Protein AF-V4P776-F1 (afdb_monomer_lite)

Organism: Eutrema salsugineum (NCBI:txid72664)

Radius of gyration: 23.93 Å; chains: 1; bounding box: 43×27×62 Å

Foldseek 3Di:
DPDPPVVVVVVVVVPDDDDDDDDPPPPPPPDPPPPPPPQCDLQNVLVVLDPCLNVCSVLCCVPQVGPVSQVVDDVVVVVVSVNDPVSSVSSD

Structure (mmCIF, N/CA/C/O backbone):
data_AF-V4P776-F1
#
_entry.id   AF-V4P776-F1
#
loop_
_atom_site.group_PDB
_atom_site.id
_atom_site.type_symbol
_atom_site.label_atom_id
_atom_site.label_alt_id
_atom_site.label_comp_id
_atom_site.label_asym_id
_atom_site.label_entity_id
_atom_site.label_seq_id
_atom_site.pdbx_PDB_ins_code
_atom_site.Cartn_x
_atom_site.Cartn_y
_atom_site.Cartn_z
_atom_site.occupancy
_atom_site.B_iso_or_equiv
_atom_site.auth_seq_id
_atom_site.auth_comp_id
_atom_site.auth_asym_id
_atom_site.auth_atom_id
_atom_site.pdbx_PDB_model_num
ATOM 1 N N . MET A 1 1 ? -28.992 10.889 -35.695 1.00 50.66 1 MET A N 1
ATOM 2 C CA . MET A 1 1 ? -27.751 10.547 -34.965 1.00 50.66 1 MET A CA 1
ATOM 3 C C . MET A 1 1 ? -27.096 9.311 -35.589 1.00 50.66 1 MET A C 1
ATOM 5 O O . MET A 1 1 ? -27.401 8.219 -35.149 1.00 50.66 1 MET A O 1
ATOM 9 N N . MET A 1 2 ? -26.257 9.441 -36.627 1.00 60.38 2 MET A N 1
ATOM 10 C CA . MET A 1 2 ? -25.484 8.320 -37.219 1.00 60.38 2 MET A CA 1
ATOM 11 C C . MET A 1 2 ? -24.277 8.859 -38.018 1.00 60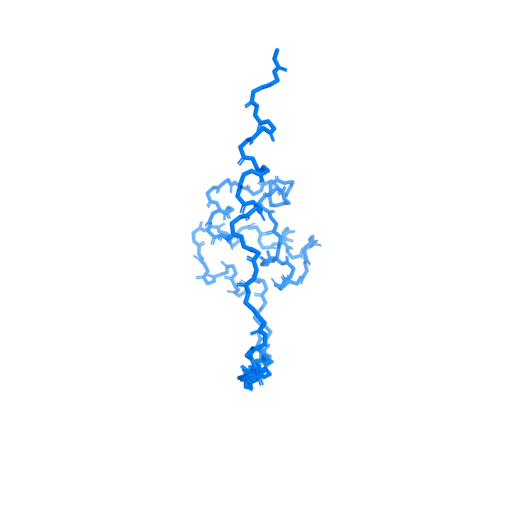.38 2 MET A C 1
ATOM 13 O O . MET A 1 2 ? -24.195 8.684 -39.227 1.00 60.38 2 MET A O 1
ATOM 17 N N . ALA A 1 3 ? -23.368 9.598 -37.376 1.00 60.47 3 ALA A N 1
ATOM 18 C CA . ALA A 1 3 ? -22.216 10.204 -38.068 1.00 60.47 3 ALA A CA 1
ATOM 19 C C . ALA A 1 3 ? -20.859 9.579 -37.693 1.00 60.47 3 ALA A C 1
ATOM 21 O O . ALA A 1 3 ? -19.846 9.918 -38.292 1.00 60.47 3 ALA A O 1
ATOM 22 N N . TRP A 1 4 ? -20.814 8.672 -36.711 1.00 56.38 4 TRP A N 1
ATOM 23 C CA . TRP A 1 4 ? -19.546 8.194 -36.139 1.00 56.38 4 TRP A CA 1
ATOM 24 C C . TRP A 1 4 ? -19.084 6.833 -36.684 1.00 56.38 4 TRP A C 1
ATOM 26 O O . TRP A 1 4 ? -17.920 6.479 -36.541 1.00 56.38 4 TRP A O 1
ATOM 36 N N . THR A 1 5 ? -19.938 6.079 -37.381 1.00 58.72 5 THR A N 1
ATOM 37 C CA . THR A 1 5 ? -19.578 4.763 -37.947 1.00 58.72 5 THR A CA 1
ATOM 38 C C . THR A 1 5 ? -18.824 4.841 -39.278 1.00 58.72 5 THR A C 1
ATOM 40 O O . THR A 1 5 ? -18.179 3.873 -39.677 1.00 58.72 5 THR A O 1
ATOM 43 N N . ARG A 1 6 ? -18.851 5.992 -39.962 1.00 55.22 6 ARG A N 1
ATOM 44 C CA . ARG A 1 6 ? -18.295 6.141 -41.318 1.00 55.22 6 ARG A CA 1
ATOM 45 C C . ARG A 1 6 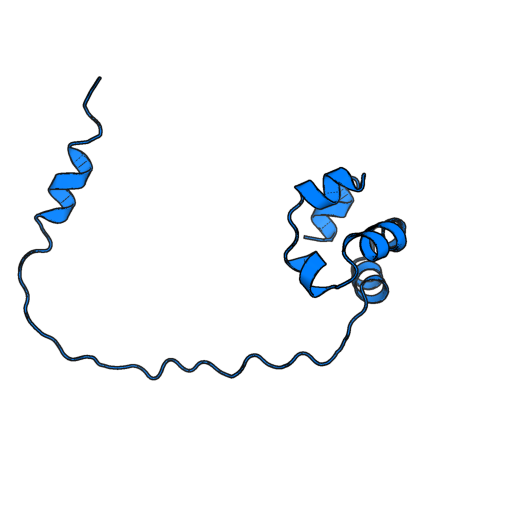? -16.782 6.410 -41.351 1.00 55.22 6 ARG A C 1
ATOM 47 O O . ARG A 1 6 ? -16.152 6.148 -42.368 1.00 55.22 6 ARG A O 1
ATOM 54 N N . LEU A 1 7 ? -16.185 6.864 -40.244 1.00 58.22 7 LEU A N 1
ATOM 55 C CA . LEU A 1 7 ? -14.748 7.179 -40.172 1.00 58.22 7 LEU A CA 1
ATOM 56 C C . LEU A 1 7 ? -13.858 5.925 -40.042 1.00 58.22 7 LEU A C 1
ATOM 58 O O . LEU A 1 7 ? -12.691 5.950 -40.409 1.00 58.22 7 LEU A O 1
ATOM 62 N N . ILE A 1 8 ? -14.402 4.809 -39.545 1.00 57.53 8 ILE A N 1
ATOM 63 C CA . ILE A 1 8 ? -13.620 3.583 -39.294 1.00 57.53 8 ILE A CA 1
ATOM 64 C C . ILE A 1 8 ? -13.473 2.731 -40.567 1.00 57.53 8 ILE A C 1
ATOM 66 O O . ILE A 1 8 ? -12.509 1.980 -40.710 1.00 57.53 8 ILE A O 1
ATOM 70 N N . GLN A 1 9 ? -14.406 2.847 -41.516 1.00 55.56 9 GLN A N 1
ATOM 71 C CA . GLN A 1 9 ? -14.402 2.034 -42.738 1.00 55.56 9 GLN A CA 1
ATOM 72 C C . GLN A 1 9 ? -13.406 2.547 -43.789 1.00 55.56 9 GLN A C 1
ATOM 74 O O . GLN A 1 9 ? -12.811 1.739 -44.498 1.00 55.56 9 GLN A O 1
ATOM 79 N N . SER A 1 10 ? -13.153 3.859 -43.852 1.00 55.84 10 SER A N 1
ATOM 80 C CA . SER A 1 10 ? -12.204 4.451 -44.809 1.00 55.84 10 SER A CA 1
ATOM 81 C C . SER A 1 10 ? -10.744 4.099 -44.507 1.00 55.84 10 SER A C 1
ATOM 83 O O . SER A 1 10 ? -9.960 3.933 -45.435 1.00 55.84 10 SER A O 1
ATOM 85 N N . ALA A 1 11 ? -10.385 3.899 -43.235 1.00 53.75 11 ALA A N 1
ATOM 86 C CA . ALA A 1 11 ? -9.029 3.505 -42.839 1.00 53.75 11 ALA A CA 1
ATOM 87 C C . ALA A 1 11 ? -8.672 2.053 -43.213 1.00 53.75 11 ALA A C 1
ATOM 89 O O . ALA A 1 11 ? -7.497 1.699 -43.258 1.00 53.75 11 ALA A O 1
ATOM 90 N N . ARG A 1 12 ? -9.669 1.196 -43.475 1.00 52.69 12 ARG A N 1
ATOM 91 C CA . ARG A 1 12 ? -9.439 -0.215 -43.836 1.00 52.69 12 ARG A CA 1
ATOM 92 C C . ARG A 1 12 ? -9.212 -0.425 -45.334 1.00 52.69 12 ARG A C 1
ATOM 94 O O . ARG A 1 12 ? -8.676 -1.458 -45.712 1.00 52.69 12 ARG A O 1
ATOM 101 N N . ALA A 1 13 ? -9.596 0.536 -46.174 1.00 50.00 13 ALA A N 1
ATOM 102 C CA . ALA A 1 13 ? -9.486 0.423 -47.629 1.00 50.00 13 ALA A CA 1
ATOM 103 C C . ALA A 1 13 ? -8.094 0.798 -48.178 1.00 50.00 13 ALA A C 1
ATOM 105 O O . ALA A 1 13 ? -7.778 0.451 -49.310 1.00 50.00 13 ALA A O 1
ATOM 106 N N . SER A 1 14 ? -7.250 1.474 -47.390 1.00 49.97 14 SER A N 1
ATOM 107 C CA . SER A 1 14 ? -5.909 1.919 -47.802 1.00 49.97 14 SER A CA 1
ATOM 108 C C . SER A 1 14 ? -4.782 0.925 -47.495 1.00 49.97 14 SER A C 1
ATOM 110 O O . SER A 1 14 ? -3.643 1.166 -47.881 1.00 49.97 14 SER A O 1
ATOM 112 N N . ILE A 1 15 ? -5.074 -0.201 -46.836 1.00 50.97 15 ILE A N 1
ATOM 113 C CA . ILE A 1 15 ? -4.094 -1.254 -46.509 1.00 50.97 15 ILE A CA 1
ATOM 114 C C . ILE A 1 15 ? -4.437 -2.515 -47.312 1.00 50.97 15 ILE A C 1
ATOM 116 O O . ILE A 1 15 ? -4.605 -3.609 -46.783 1.00 50.97 15 ILE A O 1
ATOM 120 N N . GLY A 1 16 ? -4.643 -2.338 -48.613 1.00 50.00 16 GLY A N 1
ATOM 121 C CA . GLY A 1 16 ? -4.851 -3.422 -49.561 1.00 50.00 16 GLY A CA 1
ATOM 122 C C . GLY A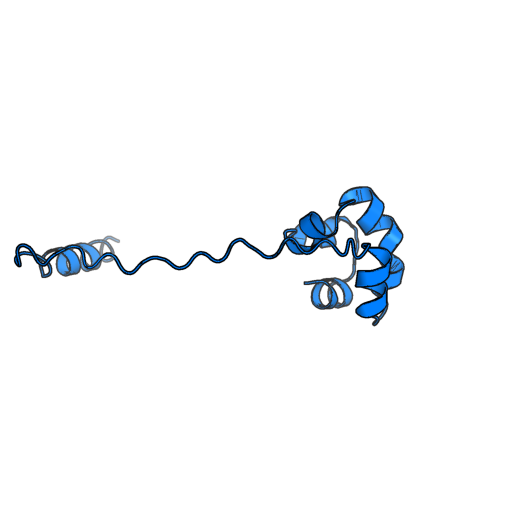 1 16 ? -3.729 -3.410 -50.584 1.00 50.00 16 GLY A C 1
ATOM 123 O O . GLY A 1 16 ? -3.668 -2.493 -51.396 1.00 50.00 16 GLY A O 1
ATOM 124 N N . THR A 1 17 ? -2.918 -4.471 -50.579 1.00 48.75 17 THR A N 1
ATOM 125 C CA . THR A 1 17 ? -1.881 -4.831 -51.570 1.00 48.75 17 THR A CA 1
ATOM 126 C C . THR A 1 17 ? -0.442 -4.442 -51.213 1.00 48.75 17 THR A C 1
ATOM 128 O O . THR A 1 17 ? 0.082 -3.429 -51.657 1.00 48.75 17 THR A O 1
ATOM 131 N N . ALA A 1 18 ? 0.239 -5.344 -50.502 1.00 38.38 18 ALA A N 1
ATOM 132 C CA . ALA A 1 18 ? 1.588 -5.778 -50.870 1.00 38.38 18 ALA A CA 1
ATOM 133 C C . ALA A 1 18 ? 1.842 -7.175 -50.283 1.00 38.38 18 ALA A C 1
ATOM 135 O O . ALA A 1 18 ? 1.821 -7.377 -49.070 1.00 38.38 18 ALA A O 1
ATOM 136 N N . ASN A 1 19 ? 2.027 -8.141 -51.179 1.00 48.91 19 ASN A N 1
ATOM 137 C CA . ASN A 1 19 ? 2.410 -9.511 -50.876 1.00 48.91 19 ASN A CA 1
ATOM 138 C C . ASN A 1 19 ? 3.783 -9.582 -50.191 1.00 48.91 19 ASN A C 1
ATOM 140 O O . ASN A 1 19 ? 4.711 -8.875 -50.569 1.00 48.91 19 ASN A O 1
ATOM 144 N N . SER A 1 20 ? 3.885 -10.543 -49.271 1.00 47.25 20 SER A N 1
ATOM 145 C CA . SER A 1 20 ? 5.063 -11.362 -48.967 1.00 47.25 20 SER A CA 1
ATOM 146 C C . SER A 1 20 ? 6.410 -10.651 -48.788 1.00 47.25 20 SER A C 1
ATOM 148 O O . SER A 1 20 ? 7.183 -10.524 -49.728 1.00 47.25 20 SER A O 1
ATOM 150 N N . CYS A 1 21 ? 6.769 -10.370 -47.535 1.00 40.38 21 CYS A N 1
ATOM 151 C CA . CYS A 1 21 ? 8.167 -10.292 -47.114 1.00 40.38 21 CYS A CA 1
ATOM 152 C C . CYS A 1 21 ? 8.335 -11.089 -45.820 1.00 40.38 21 CYS A C 1
ATOM 154 O O . CYS A 1 21 ? 7.839 -10.707 -44.765 1.00 40.38 21 CYS A O 1
ATOM 156 N N . SER A 1 22 ? 8.974 -12.245 -45.986 1.00 44.41 22 SER A N 1
ATOM 157 C CA . SER A 1 22 ? 9.739 -13.045 -45.033 1.00 44.41 22 SER A CA 1
ATOM 158 C C . SER A 1 22 ? 9.556 -12.744 -43.546 1.00 44.41 22 SER A C 1
ATOM 160 O O . SER A 1 22 ? 9.919 -11.681 -43.049 1.00 44.41 22 SER A O 1
ATOM 162 N N . ALA A 1 23 ? 9.115 -13.771 -42.818 1.00 53.19 23 ALA A N 1
ATOM 163 C CA . ALA A 1 23 ? 9.274 -13.887 -41.378 1.00 53.19 23 ALA A CA 1
ATOM 164 C C . ALA A 1 23 ? 10.762 -13.773 -40.996 1.00 53.19 23 ALA A C 1
ATOM 166 O O . ALA A 1 23 ? 11.468 -14.770 -40.860 1.00 53.19 23 ALA A O 1
ATOM 167 N N . LEU A 1 24 ? 11.248 -12.548 -40.803 1.00 51.59 24 LEU A N 1
ATOM 168 C CA . LEU A 1 24 ? 12.455 -12.286 -40.032 1.00 51.59 24 LEU A CA 1
ATOM 169 C C . LEU A 1 24 ? 12.067 -12.463 -38.566 1.00 51.59 24 LEU A C 1
ATOM 171 O O . LEU A 1 24 ? 11.727 -11.515 -37.858 1.00 51.59 24 LEU A O 1
ATOM 175 N N . GLY A 1 25 ? 12.028 -13.729 -38.147 1.00 57.22 25 GLY A N 1
ATOM 176 C CA . GLY A 1 25 ? 11.860 -14.128 -36.762 1.00 57.22 25 GLY A CA 1
ATOM 177 C C . GLY A 1 25 ? 13.046 -13.628 -35.955 1.00 57.22 25 GLY A C 1
ATOM 178 O O . GLY A 1 25 ? 14.027 -14.343 -35.779 1.00 57.22 25 GLY A O 1
ATOM 179 N N . LEU A 1 26 ? 12.956 -12.391 -35.466 1.00 65.25 26 LEU A N 1
ATOM 180 C CA . LEU A 1 26 ? 13.780 -11.946 -34.354 1.00 65.25 26 LEU A CA 1
ATOM 181 C C . LEU A 1 26 ? 13.575 -12.972 -33.230 1.00 65.25 26 LEU A C 1
ATOM 183 O O . LEU A 1 26 ? 12.419 -13.192 -32.842 1.00 65.25 26 LEU A O 1
ATOM 187 N N . PRO A 1 27 ? 14.634 -13.624 -32.713 1.00 62.44 27 PRO A N 1
ATOM 188 C CA . PRO A 1 27 ? 14.491 -14.463 -31.541 1.00 62.44 27 PRO A CA 1
ATOM 189 C C . PRO A 1 27 ? 13.988 -13.538 -30.443 1.00 62.44 27 PRO A C 1
ATOM 191 O O . PRO A 1 27 ? 14.670 -12.605 -30.018 1.00 62.44 27 PRO A O 1
ATOM 194 N N . ARG A 1 28 ? 12.731 -13.730 -30.048 1.00 65.88 28 ARG A N 1
ATOM 195 C CA . ARG A 1 28 ? 12.144 -12.994 -28.941 1.00 65.88 28 ARG A CA 1
ATOM 196 C C . ARG A 1 28 ? 12.896 -13.490 -27.711 1.00 65.88 28 ARG A C 1
ATOM 198 O O . ARG A 1 28 ? 12.575 -14.555 -27.191 1.00 65.88 28 ARG A O 1
ATOM 205 N N . PHE A 1 29 ? 13.962 -12.780 -27.339 1.00 63.41 29 PHE A N 1
ATOM 206 C CA . PHE A 1 29 ? 14.773 -13.046 -26.158 1.00 63.41 29 PHE A CA 1
ATOM 207 C C . PHE A 1 29 ? 13.893 -12.846 -24.924 1.00 63.41 29 PHE A C 1
ATOM 209 O O . PHE A 1 29 ? 13.919 -11.808 -24.272 1.00 63.41 29 PHE A O 1
ATOM 216 N N . TYR A 1 30 ? 13.066 -13.840 -24.620 1.00 65.81 30 TYR A N 1
ATOM 217 C CA . TYR A 1 30 ? 12.509 -14.002 -23.296 1.00 65.81 30 TYR A CA 1
ATOM 218 C C . TYR A 1 30 ? 13.620 -14.608 -22.454 1.00 65.81 30 TYR A C 1
ATOM 220 O O . TYR A 1 30 ? 13.809 -15.825 -22.413 1.00 65.81 30 TYR A O 1
ATOM 228 N N . SER A 1 31 ? 14.393 -13.744 -21.801 1.00 69.06 31 SER A N 1
ATOM 229 C CA . SER A 1 31 ? 15.082 -14.148 -20.586 1.00 69.06 31 SER A CA 1
ATOM 230 C C . SER A 1 31 ? 14.037 -14.775 -19.665 1.00 69.06 31 SER A C 1
ATOM 232 O O . SER A 1 31 ? 12.945 -14.231 -19.476 1.00 69.06 31 SER A O 1
ATOM 234 N N . LYS A 1 32 ? 14.339 -15.968 -19.138 1.00 70.12 32 LYS A N 1
ATOM 235 C CA . LYS A 1 32 ? 13.527 -16.561 -18.073 1.00 70.12 32 LYS A CA 1
ATOM 236 C C . LYS A 1 32 ? 13.365 -15.480 -17.000 1.00 70.12 32 LYS A C 1
ATOM 238 O O . LYS A 1 32 ? 14.385 -14.882 -16.644 1.00 70.12 32 LYS A O 1
ATOM 243 N N . PRO A 1 33 ? 12.139 -15.183 -16.529 1.00 65.44 33 PRO A N 1
ATOM 244 C CA . PRO A 1 33 ? 11.980 -14.222 -15.451 1.00 65.44 33 PRO A CA 1
ATOM 245 C C . PRO A 1 33 ? 12.883 -14.682 -14.312 1.00 65.44 33 PRO A C 1
ATOM 247 O O . PRO A 1 33 ? 12.859 -15.861 -13.951 1.00 65.44 33 PRO A O 1
ATOM 250 N N . ALA A 1 34 ? 13.743 -13.784 -13.829 1.00 62.50 34 ALA A N 1
ATOM 251 C CA . ALA A 1 34 ? 14.563 -14.075 -12.670 1.00 62.50 34 ALA A CA 1
ATOM 252 C C . ALA A 1 34 ? 13.609 -14.527 -11.565 1.00 62.50 34 ALA A C 1
ATOM 254 O O . ALA A 1 34 ? 12.659 -13.817 -11.228 1.00 62.50 34 ALA A O 1
ATOM 255 N N . THR A 1 35 ? 13.801 -15.745 -11.066 1.00 59.28 35 THR A N 1
ATOM 256 C CA . THR A 1 35 ? 13.044 -16.230 -9.922 1.00 59.28 35 THR A CA 1
ATOM 257 C C . THR A 1 35 ? 13.543 -15.421 -8.738 1.00 59.28 35 THR A C 1
ATOM 259 O O . THR A 1 35 ? 14.565 -15.760 -8.147 1.00 59.28 35 THR A O 1
ATOM 262 N N . TYR A 1 36 ? 12.885 -14.297 -8.455 1.00 56.06 36 TYR A N 1
ATOM 263 C CA . TYR A 1 36 ? 13.140 -13.498 -7.265 1.00 56.06 36 TYR A CA 1
ATOM 264 C C . TYR A 1 36 ? 12.805 -14.385 -6.063 1.00 56.06 36 TYR A C 1
ATOM 266 O O . TYR A 1 36 ? 11.650 -14.547 -5.682 1.00 56.06 36 TYR A O 1
ATOM 274 N N . PHE A 1 37 ? 13.833 -15.066 -5.559 1.00 50.31 37 PHE A N 1
ATOM 275 C CA . PHE A 1 37 ? 13.757 -16.035 -4.468 1.00 50.31 37 PHE A CA 1
ATOM 276 C C . PHE A 1 37 ? 13.751 -15.348 -3.098 1.00 50.31 37 PHE A C 1
ATOM 278 O O . PHE A 1 37 ? 13.629 -15.994 -2.062 1.00 50.31 37 PHE A O 1
ATOM 285 N N . GLU A 1 38 ? 13.868 -14.025 -3.080 1.00 60.81 38 GLU A N 1
ATOM 286 C CA . GLU A 1 38 ? 13.841 -13.257 -1.855 1.00 60.81 38 GLU A CA 1
ATOM 287 C C . GLU A 1 38 ? 12.387 -12.992 -1.498 1.00 60.81 38 GLU A C 1
ATOM 289 O O . GLU A 1 38 ? 11.699 -12.141 -2.061 1.00 60.81 38 GLU A O 1
ATOM 294 N N . LYS A 1 39 ? 11.896 -13.846 -0.607 1.00 69.25 39 LYS A N 1
ATOM 295 C CA . LYS A 1 39 ? 10.563 -13.808 -0.030 1.00 69.25 39 LYS A CA 1
ATOM 296 C C . LYS A 1 39 ? 10.477 -12.599 0.904 1.00 69.25 39 LYS A C 1
ATOM 298 O O . LYS A 1 39 ? 10.400 -12.777 2.111 1.00 69.25 39 LYS A O 1
ATOM 303 N N . VAL A 1 40 ? 10.535 -11.391 0.339 1.00 71.06 40 VAL A N 1
ATOM 304 C CA . VAL A 1 40 ? 10.299 -10.153 1.080 1.00 71.06 40 VAL A CA 1
ATOM 305 C C . VAL A 1 40 ? 8.870 -10.241 1.587 1.00 71.06 40 VAL A C 1
ATOM 307 O O . VAL A 1 40 ? 7.916 -10.336 0.805 1.00 71.06 40 VAL A O 1
ATOM 310 N N . GLY A 1 41 ? 8.723 -10.316 2.899 1.00 82.06 41 GLY A N 1
ATOM 311 C CA . GLY A 1 41 ? 7.417 -10.378 3.514 1.00 82.06 41 GLY A CA 1
ATOM 312 C C . GLY A 1 41 ? 6.657 -9.069 3.285 1.00 82.06 41 GLY A C 1
ATOM 313 O O . GLY A 1 41 ? 7.241 -7.995 3.147 1.00 82.06 41 GLY A O 1
ATOM 314 N N . ILE A 1 42 ? 5.326 -9.137 3.341 1.00 86.62 42 ILE A N 1
ATOM 315 C CA . ILE A 1 42 ? 4.482 -7.940 3.456 1.00 86.62 42 ILE A CA 1
ATOM 316 C C . ILE A 1 42 ? 4.943 -6.991 4.589 1.00 86.62 42 ILE A C 1
ATOM 318 O O . ILE A 1 42 ? 4.932 -5.782 4.341 1.00 86.62 42 ILE A O 1
ATOM 322 N N . PRO A 1 43 ? 5.383 -7.455 5.782 1.00 86.94 43 PRO A N 1
ATOM 323 C CA . PRO A 1 43 ? 5.768 -6.536 6.848 1.00 86.94 43 PRO A CA 1
ATOM 324 C C . PRO A 1 43 ? 7.092 -5.827 6.541 1.00 86.94 43 PRO A C 1
ATOM 326 O O . PRO A 1 43 ? 7.218 -4.635 6.800 1.00 86.94 43 PRO A O 1
ATOM 329 N N . GLU A 1 44 ? 8.047 -6.517 5.918 1.00 88.75 44 GLU A N 1
ATOM 330 C CA . GLU A 1 44 ? 9.328 -5.941 5.488 1.00 88.75 44 GLU A CA 1
ATOM 331 C C . GLU A 1 44 ? 9.122 -4.927 4.358 1.00 88.75 44 GLU A C 1
ATOM 333 O O . GLU A 1 44 ? 9.679 -3.830 4.386 1.00 88.75 44 GLU A O 1
ATOM 338 N N . PHE A 1 45 ? 8.256 -5.253 3.393 1.00 88.62 45 PHE A N 1
ATOM 339 C CA . PHE A 1 45 ? 7.917 -4.363 2.286 1.00 88.62 45 PHE A CA 1
ATOM 340 C C . PHE A 1 45 ? 7.223 -3.086 2.764 1.00 88.62 45 PHE A C 1
ATOM 342 O O . PHE A 1 45 ? 7.641 -1.981 2.420 1.00 88.62 45 PHE A O 1
ATOM 349 N N . LEU A 1 46 ? 6.176 -3.220 3.582 1.00 88.94 46 LEU A N 1
ATOM 350 C CA . LEU A 1 46 ? 5.441 -2.066 4.100 1.00 88.94 46 LEU A CA 1
ATOM 351 C C . LEU A 1 46 ? 6.276 -1.251 5.100 1.00 88.94 46 LEU A C 1
ATOM 353 O O . LEU A 1 46 ? 6.131 -0.029 5.130 1.00 88.94 46 LEU A O 1
ATOM 357 N N . GLY A 1 47 ? 7.175 -1.895 5.853 1.00 87.75 47 GLY A N 1
ATOM 358 C CA . GLY A 1 47 ? 8.172 -1.224 6.692 1.00 87.75 47 GLY A CA 1
ATOM 359 C C . GLY A 1 47 ? 9.203 -0.428 5.890 1.00 87.75 47 GLY A C 1
ATOM 360 O O . GLY A 1 47 ? 9.579 0.669 6.290 1.00 87.75 47 GLY A O 1
ATOM 361 N N . GLY A 1 48 ? 9.608 -0.918 4.714 1.00 87.56 48 GLY A N 1
ATOM 362 C CA . GLY A 1 48 ? 10.507 -0.192 3.810 1.00 87.56 48 GLY A CA 1
ATOM 363 C C . GLY A 1 48 ? 9.872 1.028 3.130 1.00 87.56 48 GLY A C 1
ATOM 364 O O . GLY A 1 48 ? 10.575 1.981 2.800 1.00 87.56 48 GLY A O 1
ATOM 365 N N . ILE A 1 49 ? 8.547 1.030 2.937 1.00 88.25 49 ILE A N 1
ATOM 366 C CA . ILE A 1 49 ? 7.806 2.175 2.373 1.00 88.25 49 ILE A CA 1
ATOM 367 C C . ILE A 1 49 ? 7.724 3.334 3.376 1.00 88.25 49 ILE A C 1
ATOM 369 O O . ILE A 1 49 ? 7.771 4.503 2.984 1.00 88.25 49 ILE A O 1
ATOM 373 N N . GLY A 1 50 ? 7.574 3.021 4.667 1.00 83.50 50 GLY A N 1
ATOM 374 C CA . GLY A 1 50 ? 7.385 4.011 5.722 1.00 83.50 50 GLY A CA 1
ATOM 375 C C . GLY A 1 50 ? 6.091 4.826 5.569 1.00 83.50 50 GLY A C 1
ATOM 376 O O . GLY A 1 50 ? 5.098 4.402 4.971 1.00 83.50 50 GLY A O 1
ATOM 377 N N . GLY A 1 51 ? 6.049 6.021 6.168 1.00 83.00 51 GLY A N 1
ATOM 378 C CA . GLY A 1 51 ? 4.917 6.949 6.008 1.00 83.00 51 GLY A CA 1
ATOM 379 C C . GLY A 1 51 ? 3.588 6.458 6.606 1.00 83.00 51 GLY A C 1
ATOM 380 O O . GLY A 1 51 ? 2.514 6.868 6.157 1.00 83.00 51 GLY A O 1
ATOM 381 N N . GLY A 1 52 ? 3.643 5.567 7.602 1.00 82.56 52 GLY A N 1
ATOM 382 C CA . GLY A 1 52 ? 2.479 5.064 8.342 1.00 82.56 52 GLY A CA 1
ATOM 383 C C . GLY A 1 52 ? 1.720 3.912 7.675 1.00 82.56 52 GLY A C 1
ATOM 384 O O . GLY A 1 52 ? 0.720 3.454 8.230 1.00 82.56 52 GLY A O 1
ATOM 385 N N . ALA A 1 53 ? 2.188 3.408 6.524 1.00 84.06 53 ALA A N 1
ATOM 386 C CA . ALA A 1 53 ? 1.621 2.214 5.886 1.00 84.06 53 ALA A CA 1
ATOM 387 C C . ALA A 1 53 ? 1.760 0.950 6.765 1.00 84.06 53 ALA A C 1
ATOM 389 O O . ALA A 1 53 ? 0.915 0.057 6.700 1.00 84.06 53 ALA A O 1
ATOM 390 N N . GLU A 1 54 ? 2.759 0.932 7.652 1.00 85.94 54 GLU A N 1
ATOM 391 C CA . GLU A 1 54 ? 3.027 -0.121 8.642 1.00 85.94 54 GLU A CA 1
ATOM 392 C C . GLU A 1 54 ? 1.831 -0.422 9.556 1.00 85.94 54 GLU A C 1
ATOM 394 O O . GLU A 1 54 ? 1.551 -1.569 9.899 1.00 85.94 54 GLU A O 1
ATOM 399 N N . THR A 1 55 ? 1.040 0.598 9.890 1.00 86.88 55 THR A N 1
ATOM 400 C CA . THR A 1 55 ? -0.139 0.446 10.762 1.00 86.88 55 THR A CA 1
ATOM 401 C C . THR A 1 55 ? -1.233 -0.440 10.156 1.00 86.88 55 THR A C 1
ATOM 403 O O . THR A 1 55 ? -2.160 -0.869 10.848 1.00 86.88 55 THR A O 1
ATOM 406 N N . HIS A 1 56 ? -1.154 -0.720 8.852 1.00 87.75 56 HIS A N 1
ATOM 407 C CA . HIS A 1 56 ? -2.112 -1.541 8.121 1.00 87.75 56 HIS A CA 1
ATOM 408 C C . HIS A 1 56 ? -1.574 -2.928 7.749 1.00 87.75 56 HIS A C 1
ATOM 410 O O . HIS A 1 56 ? -2.313 -3.685 7.116 1.00 87.75 56 HIS A O 1
ATOM 416 N N . ILE A 1 57 ? -0.358 -3.290 8.185 1.00 88.06 57 ILE A N 1
ATOM 417 C CA . ILE A 1 57 ? 0.275 -4.594 7.919 1.00 88.06 57 ILE A CA 1
ATOM 418 C C . ILE A 1 57 ? -0.662 -5.744 8.297 1.00 88.06 57 ILE A C 1
ATOM 420 O O . ILE A 1 57 ? -1.026 -6.534 7.433 1.00 88.06 57 ILE A O 1
ATOM 424 N N . ALA A 1 58 ? -1.160 -5.772 9.538 1.00 87.94 58 ALA A N 1
ATOM 425 C CA . ALA A 1 58 ? -1.997 -6.870 10.030 1.00 87.94 58 ALA A CA 1
ATOM 426 C C . ALA A 1 58 ? -3.256 -7.106 9.171 1.00 87.94 58 ALA A C 1
ATOM 428 O O . ALA A 1 58 ? -3.651 -8.242 8.915 1.00 87.94 58 ALA A O 1
ATOM 429 N N . LYS A 1 59 ? -3.884 -6.032 8.673 1.00 89.12 59 LYS A N 1
ATOM 430 C CA . LYS A 1 59 ? -5.079 -6.130 7.816 1.00 89.12 59 LYS A CA 1
ATOM 431 C C . LYS A 1 59 ? -4.732 -6.630 6.415 1.00 89.12 59 LYS A C 1
ATOM 433 O O . LYS A 1 59 ? -5.472 -7.427 5.843 1.00 89.12 59 LYS A O 1
ATOM 438 N N . ILE A 1 60 ? -3.618 -6.150 5.868 1.00 88.69 60 ILE A N 1
ATOM 439 C CA . ILE A 1 60 ? -3.147 -6.508 4.529 1.00 88.69 60 ILE A CA 1
ATOM 440 C C . ILE A 1 60 ? -2.679 -7.968 4.498 1.00 88.69 60 ILE A C 1
ATOM 442 O O . ILE A 1 60 ? -3.049 -8.703 3.584 1.00 88.69 60 ILE A O 1
ATOM 446 N N . GLU A 1 61 ? -1.936 -8.408 5.510 1.00 86.94 61 GLU A N 1
ATOM 447 C CA . GLU A 1 61 ? -1.502 -9.800 5.650 1.00 86.94 61 GLU A CA 1
ATOM 448 C C . GLU A 1 61 ? -2.686 -10.754 5.777 1.00 86.94 61 GLU A C 1
ATOM 450 O O . GLU A 1 61 ? -2.718 -11.772 5.094 1.00 86.94 61 GLU A O 1
ATOM 455 N N . THR A 1 62 ? -3.695 -10.404 6.577 1.00 87.06 62 THR A N 1
ATOM 456 C CA . THR A 1 62 ? -4.858 -11.281 6.777 1.00 87.06 62 THR A CA 1
ATOM 457 C C . THR A 1 62 ? -5.691 -11.450 5.500 1.00 87.06 62 THR A C 1
ATOM 459 O O . THR A 1 62 ? -6.169 -12.548 5.224 1.00 87.06 62 THR A O 1
ATOM 462 N N . GLU A 1 63 ? -5.887 -10.388 4.707 1.00 86.94 63 GLU A N 1
ATOM 463 C CA . GLU A 1 63 ? -6.784 -10.444 3.540 1.00 86.94 63 GLU A CA 1
ATOM 464 C C . GLU A 1 63 ? -6.075 -10.824 2.229 1.00 86.94 63 GLU A C 1
ATOM 466 O O . GLU A 1 63 ? -6.680 -11.450 1.356 1.00 86.94 63 GLU A O 1
ATOM 471 N N . ILE A 1 64 ? -4.803 -10.451 2.064 1.00 83.94 64 ILE A N 1
ATOM 472 C CA . ILE A 1 64 ? -4.052 -10.669 0.818 1.00 83.94 64 ILE A CA 1
ATOM 473 C C . ILE A 1 64 ? -3.044 -11.815 0.966 1.00 83.94 64 ILE A C 1
ATOM 475 O O . ILE A 1 64 ? -2.903 -12.621 0.038 1.00 83.94 64 ILE A O 1
ATOM 479 N N . GLY A 1 65 ? -2.366 -11.901 2.115 1.00 82.56 65 GLY A N 1
ATOM 480 C CA . GLY A 1 65 ? -1.441 -12.975 2.505 1.00 82.56 65 GLY A CA 1
ATOM 481 C C . GLY A 1 65 ? -0.111 -13.045 1.750 1.00 82.56 65 GLY A C 1
ATOM 482 O O . GLY A 1 65 ? 0.890 -13.459 2.321 1.00 82.56 65 GLY A O 1
ATOM 483 N N . ASP A 1 66 ? -0.077 -12.642 0.482 1.00 85.94 66 ASP A N 1
ATOM 484 C CA . ASP A 1 66 ? 1.096 -12.740 -0.387 1.00 85.94 66 ASP A CA 1
ATOM 485 C C . ASP A 1 66 ? 1.442 -11.385 -1.018 1.00 85.94 66 ASP A C 1
ATOM 487 O O . ASP A 1 66 ? 0.563 -10.651 -1.484 1.00 85.94 66 ASP A O 1
ATOM 491 N N . LEU A 1 67 ? 2.734 -11.066 -1.075 1.00 86.25 67 LEU A N 1
ATOM 492 C CA . LEU A 1 67 ? 3.240 -9.816 -1.636 1.00 86.25 67 LEU A CA 1
ATOM 493 C C . LEU A 1 67 ? 2.905 -9.704 -3.127 1.00 86.25 67 LEU A C 1
ATOM 495 O O . LEU A 1 67 ? 2.485 -8.646 -3.595 1.00 86.25 67 LEU A O 1
ATOM 499 N N . HIS A 1 68 ? 2.984 -10.805 -3.876 1.00 84.56 68 HIS A N 1
ATOM 500 C CA . HIS A 1 68 ? 2.650 -10.771 -5.299 1.00 84.56 68 HIS A CA 1
ATOM 501 C C . HIS A 1 68 ? 1.168 -10.428 -5.524 1.00 84.56 68 HIS A C 1
ATOM 503 O O . HIS A 1 68 ? 0.817 -9.654 -6.417 1.00 84.56 68 HIS A O 1
ATOM 509 N N . LYS A 1 69 ? 0.278 -10.944 -4.669 1.00 87.38 69 LYS A N 1
ATOM 510 C CA . LYS A 1 69 ? -1.146 -10.585 -4.705 1.00 87.38 69 LYS A CA 1
ATOM 511 C C . LYS A 1 69 ? -1.365 -9.122 -4.318 1.00 87.38 69 LYS A C 1
ATOM 513 O O . LYS A 1 69 ? -2.206 -8.477 -4.939 1.00 87.38 69 LYS A O 1
ATOM 518 N N . LEU A 1 70 ? -0.594 -8.584 -3.369 1.00 88.94 70 LEU A N 1
ATOM 519 C CA . LEU A 1 70 ? -0.653 -7.170 -2.981 1.00 88.94 70 LEU A CA 1
ATOM 520 C C . LEU A 1 70 ? -0.295 -6.249 -4.157 1.00 88.94 70 LEU A C 1
ATOM 522 O O . LEU A 1 70 ? -1.037 -5.312 -4.448 1.00 88.94 70 LEU A O 1
ATOM 526 N N . LEU A 1 71 ? 0.766 -6.564 -4.898 1.00 86.88 71 LEU A N 1
ATOM 527 C CA . LEU A 1 71 ? 1.201 -5.767 -6.053 1.00 86.88 71 LEU A CA 1
ATOM 528 C C . LEU A 1 71 ? 0.208 -5.811 -7.224 1.00 86.88 71 LEU A C 1
ATOM 530 O O . LEU A 1 71 ? 0.060 -4.842 -7.966 1.00 86.88 71 LEU A O 1
ATOM 534 N N . VAL A 1 72 ? -0.507 -6.926 -7.387 1.00 89.06 72 VAL A N 1
ATOM 535 C CA . VAL A 1 72 ? -1.534 -7.070 -8.432 1.00 89.06 72 VAL A CA 1
ATOM 536 C C . VAL A 1 72 ? -2.875 -6.453 -8.007 1.00 89.06 72 VAL A C 1
ATOM 538 O O . VAL A 1 72 ? -3.703 -6.100 -8.859 1.00 89.06 72 VAL A O 1
ATOM 541 N N . THR A 1 73 ? -3.129 -6.300 -6.702 1.00 90.81 73 THR A N 1
ATOM 542 C CA . THR A 1 73 ? -4.391 -5.722 -6.228 1.00 90.81 73 THR A CA 1
ATOM 543 C C . THR A 1 73 ? -4.576 -4.263 -6.639 1.00 90.81 73 THR A C 1
ATOM 545 O O . THR A 1 73 ? -3.650 -3.471 -6.751 1.00 90.81 73 THR A O 1
ATOM 548 N N . ARG A 1 74 ? -5.839 -3.884 -6.862 1.00 92.94 74 ARG A N 1
ATOM 549 C CA . ARG A 1 74 ? -6.237 -2.507 -7.189 1.00 92.94 74 ARG A CA 1
ATOM 550 C C . ARG A 1 74 ? -6.695 -1.750 -5.943 1.00 92.94 74 ARG A C 1
ATOM 552 O O . ARG A 1 74 ? -7.198 -2.343 -4.988 1.00 92.94 74 ARG A O 1
ATOM 559 N N . THR A 1 75 ? -6.642 -0.417 -6.004 1.00 91.50 75 THR A N 1
ATOM 560 C CA . THR A 1 75 ? -6.979 0.505 -4.897 1.00 91.50 75 THR A CA 1
ATOM 561 C C . THR A 1 75 ? -8.381 0.313 -4.305 1.00 91.50 75 THR A C 1
ATOM 563 O O . THR A 1 75 ? -8.603 0.646 -3.141 1.00 91.50 75 THR A O 1
ATOM 566 N N . LEU A 1 76 ? -9.331 -0.254 -5.060 1.00 93.00 76 LEU A N 1
ATOM 567 C CA . LEU A 1 76 ? -10.672 -0.573 -4.561 1.00 93.00 76 LEU A CA 1
ATOM 568 C C . LEU A 1 76 ? -10.653 -1.650 -3.462 1.00 93.00 76 LEU A C 1
ATOM 570 O O . LEU A 1 76 ? -11.439 -1.563 -2.522 1.00 93.00 76 LEU A O 1
ATOM 574 N N . ARG A 1 77 ? -9.751 -2.638 -3.543 1.00 90.94 77 ARG A N 1
ATOM 575 C CA . ARG A 1 77 ? -9.573 -3.658 -2.492 1.00 90.94 77 ARG A CA 1
ATOM 576 C C . ARG A 1 77 ? -8.984 -3.029 -1.230 1.00 90.94 77 ARG A C 1
ATOM 578 O O . ARG A 1 77 ? -9.556 -3.175 -0.157 1.00 90.94 77 ARG A O 1
ATOM 585 N N . LEU A 1 78 ? -7.960 -2.189 -1.387 1.00 91.00 78 LEU A N 1
ATOM 586 C CA . LEU A 1 78 ? -7.381 -1.414 -0.283 1.00 91.00 78 LEU A CA 1
ATOM 587 C C . LEU A 1 78 ? -8.386 -0.428 0.346 1.00 91.00 78 LEU A C 1
ATOM 589 O O . LEU A 1 78 ? -8.303 -0.113 1.531 1.00 91.00 78 LEU A O 1
ATOM 593 N N . LYS A 1 79 ? -9.381 0.045 -0.420 1.00 92.69 79 LYS A N 1
ATOM 594 C CA . LYS A 1 79 ? -10.488 0.856 0.111 1.00 92.69 79 LYS A CA 1
ATOM 595 C C . LYS A 1 79 ? -11.404 0.073 1.035 1.00 92.69 79 LYS A C 1
ATOM 597 O O . LYS A 1 79 ? -11.794 0.614 2.065 1.00 92.69 79 LYS A O 1
ATOM 602 N N . LYS A 1 80 ? -11.737 -1.164 0.672 1.00 92.62 80 LYS A N 1
ATOM 603 C CA . LYS A 1 80 ? -12.585 -2.042 1.491 1.00 92.62 80 LYS A CA 1
ATOM 604 C C . LYS A 1 80 ? -11.924 -2.375 2.831 1.00 92.62 80 LYS A C 1
ATOM 606 O O . LYS A 1 80 ? -12.613 -2.393 3.839 1.00 92.62 80 LYS A O 1
ATOM 611 N N . LEU A 1 81 ? -10.594 -2.473 2.847 1.00 89.12 81 LEU A N 1
ATOM 612 C CA . LEU A 1 81 ? -9.771 -2.629 4.055 1.00 89.12 81 LEU A CA 1
ATOM 613 C C . LEU A 1 81 ? -9.758 -1.404 4.991 1.00 89.12 81 LEU A C 1
ATOM 615 O O . LEU A 1 81 ? -9.169 -1.449 6.073 1.00 89.12 81 LEU A O 1
ATOM 619 N N . GLY A 1 82 ? -10.367 -0.287 4.584 1.00 90.12 82 GLY A N 1
ATOM 620 C CA . GLY A 1 82 ? -10.391 0.945 5.373 1.00 90.12 82 GLY 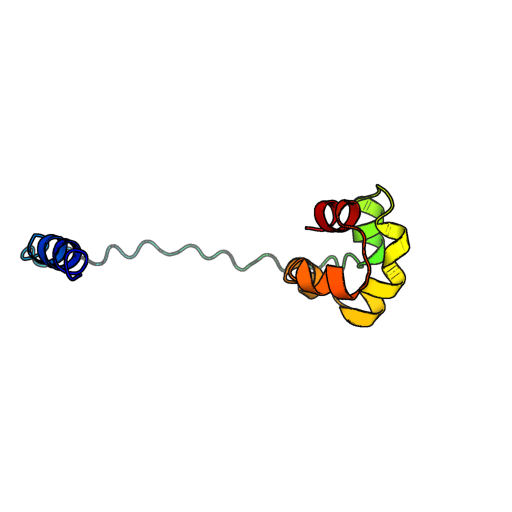A CA 1
ATOM 621 C C . GLY A 1 82 ? -9.067 1.714 5.378 1.00 90.12 82 GLY A 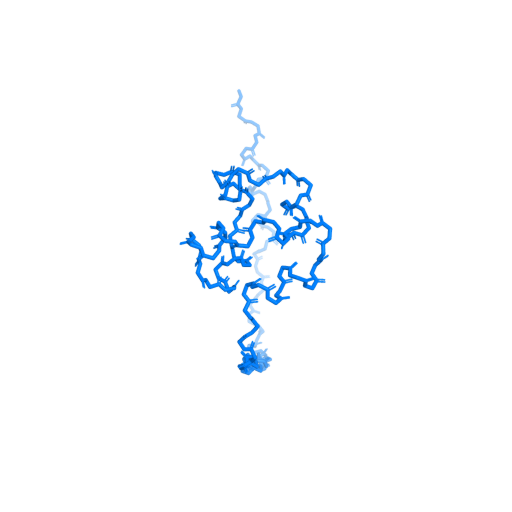C 1
ATOM 622 O O . GLY A 1 82 ? -8.893 2.611 6.195 1.00 90.12 82 GLY A O 1
ATOM 623 N N . ILE A 1 83 ? -8.135 1.405 4.471 1.00 91.38 83 ILE A N 1
ATOM 624 C CA . ILE A 1 83 ? -6.842 2.100 4.375 1.00 91.38 83 ILE A CA 1
ATOM 625 C C . ILE A 1 83 ? -7.080 3.516 3.830 1.00 91.38 83 ILE A C 1
ATOM 627 O O . ILE A 1 83 ? -7.720 3.634 2.789 1.00 91.38 83 ILE A O 1
ATOM 631 N N . PRO A 1 84 ? -6.600 4.604 4.447 1.00 93.00 84 PRO A N 1
ATOM 632 C CA . PRO A 1 84 ? -6.723 5.963 3.914 1.00 93.00 84 PRO A CA 1
ATOM 633 C C . PRO A 1 84 ? -6.081 6.147 2.532 1.00 93.00 84 PRO A C 1
ATOM 635 O O . PRO A 1 84 ? -5.091 5.502 2.195 1.00 93.00 84 PRO A O 1
ATOM 638 N N . ILE A 1 85 ? -6.602 7.082 1.727 1.00 93.31 85 ILE A N 1
ATOM 639 C CA . ILE A 1 85 ? -6.130 7.299 0.345 1.00 93.31 85 ILE A CA 1
ATOM 640 C C . ILE A 1 85 ? -4.638 7.664 0.260 1.00 93.31 85 ILE A C 1
ATOM 642 O O . ILE A 1 85 ? -3.975 7.254 -0.687 1.00 93.31 85 ILE A O 1
ATOM 646 N N . LYS A 1 86 ? -4.110 8.370 1.273 1.00 91.88 86 LYS A N 1
ATOM 647 C CA . LYS A 1 86 ? -2.685 8.718 1.381 1.00 91.88 86 LYS A CA 1
ATOM 648 C C . LYS A 1 86 ? -1.820 7.458 1.412 1.00 91.88 86 LYS A C 1
ATOM 650 O O . LYS A 1 86 ? -0.926 7.324 0.591 1.00 91.88 86 LYS A O 1
ATOM 655 N N . HIS A 1 87 ? -2.160 6.502 2.277 1.00 91.62 87 HIS A N 1
ATOM 656 C CA . HIS A 1 87 ? -1.427 5.241 2.387 1.00 91.62 87 HIS A CA 1
ATOM 657 C C . HIS A 1 87 ? -1.640 4.338 1.167 1.00 91.62 87 HIS A C 1
ATOM 659 O O . HIS A 1 87 ? -0.694 3.709 0.716 1.00 91.62 87 HIS A O 1
ATOM 665 N N . ARG A 1 88 ? -2.831 4.330 0.546 1.00 91.94 88 ARG A N 1
ATOM 666 C CA . ARG A 1 88 ? -3.047 3.562 -0.701 1.00 91.94 88 ARG A CA 1
ATOM 667 C C . ARG A 1 88 ? -2.116 3.989 -1.838 1.00 91.94 88 ARG A C 1
ATOM 669 O O . ARG A 1 88 ? -1.733 3.134 -2.619 1.00 91.94 88 ARG A O 1
ATOM 676 N N . LYS A 1 89 ? -1.792 5.284 -1.925 1.00 91.94 89 LYS A N 1
ATOM 677 C CA . LYS A 1 89 ? -0.873 5.849 -2.929 1.00 91.94 89 LYS A CA 1
ATOM 678 C C . LYS A 1 89 ? 0.604 5.578 -2.610 1.00 91.94 89 LYS A C 1
ATOM 680 O O . LYS A 1 89 ? 1.445 5.705 -3.482 1.00 91.94 89 LYS A O 1
ATOM 685 N N . LEU A 1 90 ? 0.929 5.270 -1.356 1.00 90.25 90 LEU A N 1
ATOM 686 C CA . LEU A 1 90 ? 2.287 4.868 -0.981 1.00 90.25 90 LEU A CA 1
ATOM 687 C C . LEU A 1 90 ? 2.547 3.391 -1.305 1.00 90.25 90 LEU A C 1
ATOM 689 O O . LEU A 1 90 ? 3.681 3.018 -1.563 1.00 90.25 90 LEU A O 1
ATOM 693 N N . ILE A 1 91 ? 1.498 2.564 -1.283 1.00 87.25 91 ILE A N 1
ATOM 694 C CA . ILE A 1 91 ? 1.584 1.110 -1.490 1.00 87.25 91 ILE A CA 1
ATOM 695 C C . ILE A 1 91 ? 1.556 0.726 -2.983 1.00 87.25 91 ILE A C 1
ATOM 697 O O . ILE A 1 91 ? 2.187 -0.258 -3.360 1.00 87.25 91 ILE A O 1
ATOM 701 N N . LEU A 1 92 ? 0.803 1.467 -3.809 1.00 85.69 92 LEU A N 1
ATOM 702 C CA . LEU A 1 92 ? 0.643 1.277 -5.262 1.00 85.69 92 LEU A CA 1
ATOM 703 C C . LEU A 1 92 ? 1.071 2.534 -6.017 1.00 85.69 92 LEU A C 1
ATOM 705 O O . LEU A 1 92 ? 1.724 2.377 -7.070 1.00 85.69 92 LEU A O 1
#

pLDDT: mean 74.52, std 16.72, range [38.38, 93.31]

Secondary structure (DSSP, 8-state):
---SSSHHHHTTSSS---------------PPPP-------HHHHHHHH-TTGGGGHHHHHHHH-SHHHHHH--HHHHHHTT--HHHHHHH-

InterPro domains:
  IPR019083 Small ribosomal subunit protein mS41, SAM domain [PF09597] (33-92)
  IPR019083 Small ribosomal subunit protein mS41, SAM domain [SM01238] (42-92)

Sequence (92 aa):
MMAWTRLIQSARASIGTANSCSALGLPRFYSKPATYFEKVGIPEF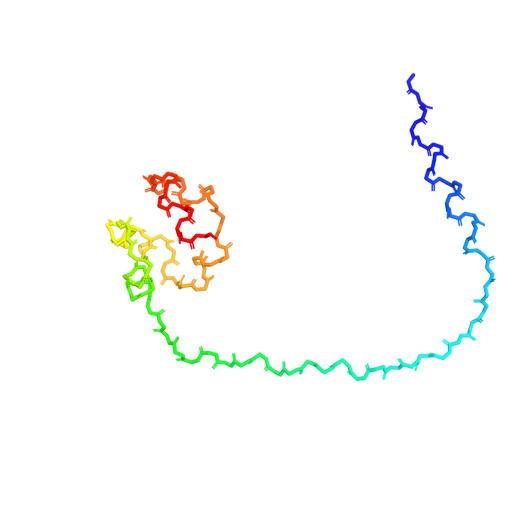LGGIGGGAETHIAKIETEIGDLHKLLVTRTLRLKKLGIPIKHRKLIL